Protein AF-A0A364RIX9-F1 (afdb_monomer_lite)

Sequence (123 aa):
MKITFKEEFAKFLTEPTRDKFKNVLNENFGEQNNFDFKQDWIEDSKLSKHILAIANSGGGAIIIGITESNDGLLPTGISEILDKAIIHKRLHKYLPDELEYEIIDFQYKGNEFGIIDRKKFKL

Foldseek 3Di:
DDDDLVNLVVVCVVPVDPVSVLVSFVVQDADDQLEAEALEDDQLQVVLVSQVSNVVVVHHDYKYQWDQDPRGIQRRAYPDDDDPVVSCVSNVVRDDPPDDDDKDWDAADDPPRPRCHRHIMMD

InterPro domains:
  IPR007421 Schlafen, AlbA_2 domain [PF04326] (31-119)
  IPR038461 Schlafen, AlbA_2 domain superfamily [G3DSA:3.30.950.30] (17-122)

pLDDT: mean 78.17, std 12.31, range [46.19, 95.25]

Organism: NCBI:txid2080288

Radius of gyration: 14.37 Å; chains: 1; bounding box: 29×32×38 Å

Secondary structure (DSSP, 8-state):
----HHHHHHHHHHS--HHHHHHHHHT----BTTEEEESS---HHHHHHHHHHHHTTT--EEEESEEEETTEEEE---S----HHHHHHHHTTTS-TT------EEE---SSSGGGTT-EEE-

Structure (mmCIF, N/CA/C/O backbone):
data_AF-A0A364RIX9-F1
#
_entry.id   AF-A0A364RIX9-F1
#
loop_
_atom_site.group_PDB
_atom_site.id
_atom_site.type_symbol
_atom_site.label_atom_id
_atom_site.label_alt_id
_atom_site.label_comp_id
_atom_site.label_asym_id
_atom_site.label_entity_id
_atom_site.label_seq_id
_atom_site.pdbx_PDB_ins_code
_atom_site.Cartn_x
_atom_site.Cartn_y
_atom_site.Cartn_z
_atom_site.occupancy
_atom_site.B_iso_or_equiv
_atom_site.auth_seq_id
_atom_site.auth_comp_id
_atom_site.auth_asym_id
_atom_site.auth_atom_id
_atom_site.pdbx_PDB_model_num
ATOM 1 N N . MET A 1 1 ? -11.342 12.635 -21.782 1.00 46.19 1 MET A N 1
ATOM 2 C CA . MET A 1 1 ? -11.837 12.117 -20.489 1.00 46.19 1 MET A CA 1
ATOM 3 C C . MET A 1 1 ? -10.626 12.027 -19.578 1.00 46.19 1 MET A C 1
ATOM 5 O O . MET A 1 1 ? -9.631 11.465 -20.014 1.00 46.19 1 MET A O 1
ATOM 9 N N . LYS A 1 2 ? -10.635 12.699 -18.422 1.00 54.44 2 LYS A N 1
ATOM 10 C CA . LYS A 1 2 ? -9.482 12.725 -17.512 1.00 54.44 2 LYS A CA 1
ATOM 11 C C . LYS A 1 2 ? -9.586 11.480 -16.634 1.00 54.44 2 LYS A C 1
ATOM 13 O O . LYS A 1 2 ? -10.506 11.409 -15.828 1.00 54.44 2 LYS A O 1
ATOM 18 N N . ILE A 1 3 ? -8.737 10.490 -16.883 1.00 60.78 3 ILE A N 1
ATOM 19 C CA . ILE A 1 3 ? -8.722 9.252 -16.104 1.00 60.78 3 ILE A CA 1
ATOM 20 C C . ILE A 1 3 ? -8.196 9.592 -14.706 1.00 60.78 3 ILE A C 1
ATOM 22 O O . ILE A 1 3 ? -7.251 10.372 -14.570 1.00 60.78 3 ILE A O 1
ATOM 26 N N . THR A 1 4 ? -8.848 9.084 -13.664 1.00 71.94 4 THR A N 1
ATOM 27 C CA . THR A 1 4 ? -8.427 9.337 -12.277 1.00 71.94 4 THR A CA 1
ATOM 28 C C . THR A 1 4 ? -7.515 8.221 -11.764 1.00 71.94 4 THR A C 1
ATOM 30 O O . THR A 1 4 ? -7.663 7.069 -12.169 1.00 71.94 4 THR A O 1
ATOM 33 N N . PHE A 1 5 ? -6.622 8.526 -10.812 1.00 72.56 5 PHE A N 1
ATOM 34 C CA . PHE A 1 5 ? -5.793 7.505 -10.150 1.00 72.56 5 PHE A CA 1
ATOM 35 C C . PHE A 1 5 ? -6.631 6.350 -9.606 1.00 72.56 5 PHE A C 1
ATOM 37 O O . PHE A 1 5 ? -6.281 5.191 -9.781 1.00 72.56 5 PHE A O 1
ATOM 44 N N . LYS A 1 6 ? -7.775 6.671 -8.985 1.00 72.62 6 LYS A N 1
ATOM 45 C CA . LYS A 1 6 ? -8.697 5.681 -8.419 1.00 72.62 6 LYS A CA 1
ATOM 46 C C . LYS A 1 6 ? -9.207 4.702 -9.476 1.00 72.62 6 LYS A C 1
ATOM 48 O O . LYS A 1 6 ? -9.320 3.519 -9.182 1.00 72.62 6 LYS A O 1
ATOM 53 N N . GLU A 1 7 ? -9.485 5.165 -10.693 1.00 75.69 7 GLU A N 1
ATOM 54 C CA . GLU A 1 7 ? -9.947 4.303 -11.787 1.00 75.69 7 GLU A CA 1
ATOM 55 C C . GLU A 1 7 ? -8.830 3.417 -12.348 1.00 75.69 7 GLU A C 1
ATOM 57 O O . GLU A 1 7 ? -9.058 2.225 -12.544 1.00 75.69 7 GLU A O 1
ATOM 62 N N . GLU A 1 8 ? -7.624 3.950 -12.579 1.00 74.38 8 GLU A N 1
ATOM 63 C CA . GLU A 1 8 ? -6.486 3.121 -13.017 1.00 74.38 8 GLU A CA 1
ATOM 64 C C . GLU A 1 8 ? -6.076 2.117 -11.942 1.00 74.38 8 GLU A C 1
ATOM 66 O O . GLU A 1 8 ? -5.818 0.950 -12.242 1.00 74.38 8 GLU A O 1
ATOM 71 N N . PHE A 1 9 ? -6.101 2.530 -10.676 1.00 75.12 9 PHE A N 1
ATOM 72 C CA . PHE A 1 9 ? -5.803 1.644 -9.565 1.00 75.12 9 PHE A CA 1
ATOM 73 C C . PHE A 1 9 ? -6.875 0.566 -9.390 1.00 75.12 9 PHE A C 1
ATOM 75 O O . PHE A 1 9 ? -6.540 -0.593 -9.180 1.00 75.12 9 PHE A O 1
ATOM 82 N N . ALA A 1 10 ? -8.160 0.896 -9.550 1.00 72.94 10 ALA A N 1
ATOM 83 C CA . ALA A 1 10 ? -9.228 -0.102 -9.543 1.00 72.94 10 ALA A CA 1
ATOM 84 C C . ALA A 1 10 ? -9.053 -1.127 -10.677 1.00 72.94 10 ALA A C 1
ATOM 86 O O . ALA A 1 10 ? -9.163 -2.330 -10.445 1.00 72.94 10 ALA A O 1
ATOM 87 N N . LYS A 1 11 ? -8.702 -0.681 -11.893 1.00 75.62 11 LYS A N 1
ATOM 88 C CA . LYS A 1 11 ? -8.382 -1.586 -13.014 1.00 75.62 11 LYS A CA 1
ATOM 89 C C . LYS A 1 11 ? -7.169 -2.465 -12.719 1.00 75.62 11 LYS A C 1
ATOM 91 O O . LYS A 1 11 ? -7.157 -3.631 -13.118 1.00 75.62 11 LYS A O 1
ATOM 96 N N . PHE A 1 12 ? -6.161 -1.926 -12.039 1.00 76.75 12 PHE A N 1
ATOM 97 C CA . PHE A 1 12 ? -5.028 -2.705 -11.556 1.00 76.75 12 PHE A CA 1
ATOM 98 C C . PHE A 1 12 ? -5.472 -3.741 -10.516 1.00 76.75 12 PHE A C 1
ATOM 100 O O . PHE A 1 12 ? -5.170 -4.911 -10.690 1.00 76.75 12 PHE A O 1
ATOM 107 N N . LEU A 1 13 ? -6.264 -3.372 -9.508 1.00 68.94 13 LEU A N 1
ATOM 108 C CA . LEU A 1 13 ? -6.751 -4.305 -8.484 1.00 68.94 13 LEU A CA 1
ATOM 109 C C . LEU A 1 13 ? -7.556 -5.474 -9.068 1.00 68.94 13 LEU A C 1
ATOM 111 O O . LEU A 1 13 ? -7.420 -6.597 -8.596 1.00 68.94 13 LEU A O 1
ATOM 115 N N . THR A 1 14 ? -8.355 -5.242 -10.118 1.00 69.50 14 THR A N 1
ATOM 116 C CA . THR A 1 14 ? -9.116 -6.329 -10.768 1.00 69.50 14 THR A CA 1
ATOM 117 C C . THR A 1 14 ? -8.233 -7.370 -11.452 1.00 69.50 14 THR A C 1
ATOM 119 O O . THR A 1 14 ? -8.618 -8.530 -11.571 1.00 69.50 14 THR A O 1
ATOM 122 N N . GLU A 1 15 ? -7.059 -6.966 -11.928 1.00 71.81 15 GLU A N 1
ATOM 123 C CA . GLU A 1 15 ? -6.120 -7.846 -12.610 1.00 71.81 15 GLU A CA 1
ATOM 124 C C . GLU A 1 15 ? -4.726 -7.224 -12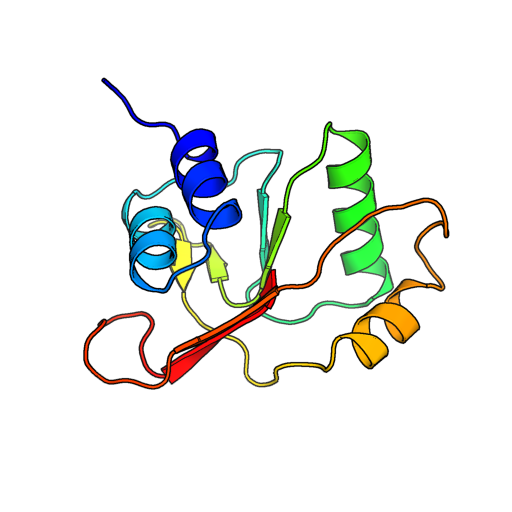.481 1.00 71.81 15 GLU A C 1
ATOM 126 O O . GLU A 1 15 ? -4.328 -6.396 -13.312 1.00 71.81 15 GLU A O 1
ATOM 131 N N . PRO A 1 16 ? -3.990 -7.566 -11.415 1.00 65.94 16 PRO A N 1
ATOM 132 C CA . PRO A 1 16 ? -2.819 -6.803 -11.031 1.00 65.94 16 PRO A CA 1
ATOM 133 C C . PRO A 1 16 ? -1.594 -7.266 -11.826 1.00 65.94 16 PRO A C 1
ATOM 135 O O . PRO A 1 16 ? -0.713 -7.983 -11.349 1.00 65.94 16 PRO A O 1
ATOM 138 N N . THR A 1 17 ? -1.570 -6.875 -13.101 1.00 69.88 17 THR A N 1
ATOM 139 C CA . THR A 1 17 ? -0.501 -7.179 -14.056 1.00 69.88 17 THR A CA 1
ATOM 140 C C . THR A 1 17 ? 0.579 -6.104 -14.058 1.00 69.88 17 THR A C 1
ATOM 142 O O . THR A 1 17 ? 0.396 -4.965 -13.620 1.00 69.88 17 THR A O 1
ATOM 145 N N . ARG A 1 18 ? 1.738 -6.478 -14.604 1.00 66.62 18 ARG A N 1
ATOM 146 C CA . ARG A 1 18 ? 2.945 -5.644 -14.651 1.00 66.62 18 ARG A CA 1
ATOM 147 C C . ARG A 1 18 ? 2.741 -4.368 -15.474 1.00 66.62 18 ARG A C 1
ATOM 149 O O . ARG A 1 18 ? 3.190 -3.304 -15.058 1.00 66.62 18 ARG A O 1
ATOM 156 N N . ASP A 1 19 ? 2.023 -4.464 -16.591 1.00 68.38 19 ASP A N 1
ATOM 157 C CA . ASP A 1 19 ? 1.722 -3.314 -17.451 1.00 68.38 19 ASP A CA 1
ATOM 158 C C . ASP A 1 19 ? 0.765 -2.328 -16.775 1.00 68.38 19 ASP A C 1
ATOM 160 O O . ASP A 1 19 ? 0.968 -1.116 -16.837 1.00 68.38 19 ASP A O 1
ATOM 164 N N . LYS A 1 20 ? -0.239 -2.837 -16.052 1.00 71.88 20 LYS A N 1
ATOM 165 C CA . LYS A 1 20 ? -1.204 -2.000 -15.331 1.00 71.88 20 LYS A CA 1
ATOM 166 C C . LYS A 1 20 ? -0.555 -1.252 -14.168 1.00 71.88 20 LYS A C 1
ATOM 168 O O . LYS A 1 20 ? -0.813 -0.065 -14.001 1.00 71.88 20 LYS A O 1
ATOM 173 N N . PHE A 1 21 ? 0.351 -1.890 -13.425 1.00 74.06 21 PHE A N 1
ATOM 174 C CA . PHE A 1 21 ? 1.107 -1.199 -12.376 1.00 74.06 21 PHE A CA 1
ATOM 175 C C . PHE A 1 21 ? 2.003 -0.091 -12.940 1.00 74.06 21 PHE A C 1
ATOM 177 O O . PHE A 1 21 ? 2.084 0.997 -12.378 1.00 74.06 21 PHE A O 1
ATOM 184 N N . LYS A 1 22 ? 2.646 -0.329 -14.089 1.00 71.81 22 LYS A N 1
ATOM 185 C CA . LYS A 1 22 ? 3.445 0.697 -14.772 1.00 71.81 22 LYS A CA 1
ATOM 186 C C . LYS A 1 22 ? 2.593 1.905 -15.178 1.00 71.81 22 LYS A C 1
ATOM 188 O O . LYS A 1 22 ? 3.047 3.035 -15.023 1.00 71.81 22 LYS A O 1
ATOM 193 N N . ASN A 1 23 ? 1.368 1.679 -15.649 1.00 74.31 23 ASN A N 1
ATOM 194 C CA . ASN A 1 23 ? 0.441 2.763 -15.979 1.00 74.31 23 ASN A CA 1
ATOM 195 C C . ASN A 1 23 ? 0.050 3.579 -14.738 1.00 74.31 23 ASN A C 1
ATOM 197 O O . ASN A 1 23 ? 0.091 4.803 -14.788 1.00 74.31 23 ASN A O 1
ATOM 201 N N . VAL A 1 24 ? -0.225 2.912 -13.611 1.00 74.31 24 VAL A N 1
ATOM 202 C CA . VAL A 1 24 ? -0.501 3.566 -12.318 1.00 74.31 24 VAL A CA 1
ATOM 203 C C . VAL A 1 24 ? 0.649 4.492 -11.892 1.00 74.31 24 VAL A C 1
ATOM 205 O O . VAL A 1 24 ? 0.396 5.589 -11.401 1.00 74.31 24 VAL A O 1
ATOM 208 N N . LEU A 1 25 ? 1.904 4.078 -12.102 1.00 72.88 25 LEU A N 1
ATOM 209 C CA . LEU A 1 25 ? 3.088 4.861 -11.724 1.00 72.88 25 LEU A CA 1
ATOM 210 C C . LEU A 1 25 ? 3.400 6.020 -12.684 1.00 72.88 25 LEU A C 1
ATOM 212 O O . LEU A 1 25 ? 3.814 7.086 -12.241 1.00 72.88 25 LEU A O 1
ATOM 216 N N . ASN A 1 26 ? 3.230 5.820 -13.994 1.00 68.44 26 ASN A N 1
ATOM 217 C CA . ASN A 1 26 ? 3.642 6.794 -15.014 1.00 68.44 26 ASN A CA 1
ATOM 218 C C . ASN A 1 26 ? 2.764 8.049 -15.075 1.00 68.44 26 ASN A C 1
ATOM 220 O O . ASN A 1 26 ? 3.190 9.076 -15.596 1.00 68.44 26 ASN A O 1
ATOM 224 N N . GLU A 1 27 ? 1.537 7.972 -14.579 1.00 65.38 27 GLU A N 1
ATOM 225 C CA . GLU A 1 27 ? 0.566 9.059 -14.689 1.00 65.38 27 GLU A CA 1
ATOM 226 C C . GLU A 1 27 ? 0.755 10.168 -13.624 1.00 65.38 27 GLU A C 1
ATOM 228 O O . GLU A 1 27 ? -0.046 11.098 -13.557 1.00 65.38 27 GLU A O 1
ATOM 233 N N . ASN A 1 28 ? 1.836 10.133 -12.824 1.00 56.72 28 ASN A N 1
ATOM 234 C CA . ASN A 1 28 ? 2.200 11.176 -11.845 1.00 56.72 28 ASN A CA 1
ATOM 235 C C . ASN A 1 28 ? 1.038 11.596 -10.933 1.00 56.72 28 ASN A C 1
ATOM 237 O O . ASN A 1 28 ? 0.782 12.777 -10.678 1.00 56.72 28 ASN A O 1
ATOM 241 N N . PHE A 1 29 ? 0.323 10.604 -10.422 1.00 63.91 29 PHE A N 1
ATOM 242 C CA . PHE A 1 29 ? -0.676 10.827 -9.401 1.00 63.91 29 PHE A CA 1
ATOM 243 C C . PHE A 1 29 ? 0.043 10.911 -8.049 1.00 63.91 29 PHE A C 1
ATOM 245 O O . PHE A 1 29 ? 0.579 9.917 -7.576 1.00 63.91 29 PHE A O 1
ATOM 252 N N . GLY A 1 30 ? 0.121 12.106 -7.456 1.00 58.25 30 GLY A N 1
ATOM 253 C CA . GLY A 1 30 ? 0.635 12.268 -6.087 1.00 58.25 30 GLY A CA 1
ATOM 254 C C . GLY A 1 30 ? -0.222 11.530 -5.046 1.00 58.25 30 GLY A C 1
ATOM 255 O O . GLY A 1 30 ? -1.220 10.895 -5.406 1.00 58.25 30 GLY A O 1
ATOM 256 N N . GLU A 1 31 ? 0.130 11.650 -3.760 1.00 57.16 31 GLU A N 1
ATOM 257 C CA . GLU A 1 31 ? -0.637 11.051 -2.656 1.00 57.16 31 GLU A CA 1
ATOM 258 C C . GLU A 1 31 ? -2.138 11.341 -2.778 1.00 57.16 31 GLU A C 1
ATOM 260 O O . GLU A 1 31 ? -2.596 12.471 -2.968 1.00 57.16 31 GLU A O 1
ATOM 265 N N . GLN A 1 32 ? -2.919 10.275 -2.668 1.00 68.94 32 GLN A N 1
ATOM 266 C CA . GLN A 1 32 ? -4.368 10.323 -2.571 1.00 68.94 32 GLN A CA 1
ATOM 267 C C . GLN A 1 32 ? -4.725 9.864 -1.162 1.00 68.94 32 GLN A C 1
ATOM 269 O O . GLN A 1 32 ? -4.131 8.917 -0.672 1.00 68.94 32 GLN A O 1
ATOM 274 N N . ASN A 1 33 ? -5.756 10.433 -0.535 1.00 69.50 33 ASN A N 1
ATOM 275 C CA . ASN A 1 33 ? -6.136 10.085 0.849 1.00 69.50 33 ASN A CA 1
ATOM 276 C C . ASN A 1 33 ? -6.393 8.580 1.102 1.00 69.50 33 ASN A C 1
ATOM 278 O O . ASN A 1 33 ? -6.439 8.147 2.248 1.00 69.50 33 ASN A O 1
ATOM 282 N N . ASN A 1 34 ? -6.614 7.795 0.045 1.00 78.19 34 ASN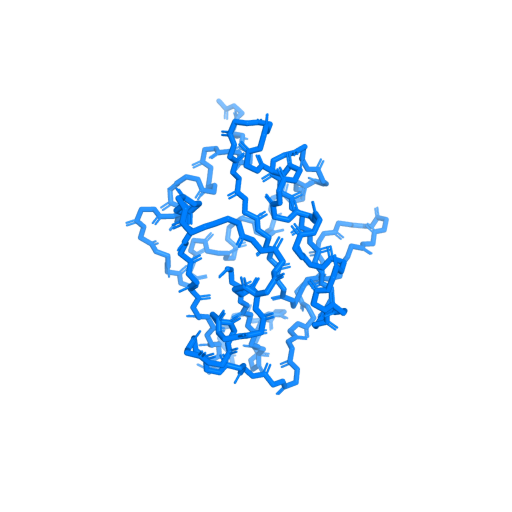 A N 1
ATOM 283 C CA . ASN A 1 34 ? -6.892 6.360 0.098 1.00 78.19 34 ASN A CA 1
ATOM 284 C C . ASN A 1 34 ? -5.669 5.494 -0.264 1.00 78.19 34 ASN A C 1
ATOM 286 O O . ASN A 1 34 ? -5.786 4.273 -0.306 1.00 78.19 34 ASN A O 1
ATOM 290 N N . PHE A 1 35 ? -4.528 6.100 -0.585 1.00 82.06 35 PHE A N 1
ATOM 291 C CA . PHE A 1 35 ? -3.332 5.394 -1.022 1.00 82.06 35 PHE A CA 1
ATOM 292 C C . PHE A 1 35 ? -2.115 5.939 -0.310 1.00 82.06 35 PHE A C 1
ATOM 294 O O . PHE A 1 35 ? -1.839 7.131 -0.382 1.00 82.06 35 PHE A O 1
ATOM 301 N N . ASP A 1 36 ? -1.405 5.046 0.360 1.00 86.44 36 ASP A N 1
ATOM 302 C CA . ASP A 1 36 ? -0.220 5.399 1.122 1.00 86.44 36 ASP A CA 1
ATOM 303 C C . ASP A 1 36 ? 0.997 4.681 0.533 1.00 86.44 36 ASP A C 1
ATOM 305 O O . ASP A 1 36 ? 0.962 3.465 0.321 1.00 86.44 36 ASP A O 1
ATOM 309 N N . PHE A 1 37 ? 2.071 5.417 0.255 1.00 86.81 37 PHE A N 1
ATOM 310 C CA . PHE A 1 37 ? 3.285 4.862 -0.331 1.00 86.81 37 PHE A CA 1
ATOM 311 C C . PHE A 1 37 ? 4.398 4.793 0.710 1.00 86.81 37 PHE A C 1
ATOM 313 O O . PHE A 1 37 ? 4.617 5.696 1.520 1.00 86.81 37 PHE A O 1
ATOM 320 N N . LYS A 1 38 ? 5.127 3.677 0.712 1.00 89.69 38 LYS A N 1
ATOM 321 C CA . LYS A 1 38 ? 6.264 3.458 1.607 1.00 89.69 38 LYS A CA 1
ATOM 322 C C . LYS A 1 38 ? 7.452 2.964 0.807 1.00 89.69 38 LYS A C 1
ATOM 324 O O . LYS A 1 38 ? 7.337 2.035 0.014 1.00 89.69 38 LYS A O 1
ATOM 329 N N . GLN A 1 39 ? 8.622 3.540 1.058 1.00 89.56 39 GLN A N 1
ATOM 330 C CA . GLN A 1 39 ? 9.847 3.100 0.395 1.00 89.56 39 GLN A CA 1
ATOM 331 C C . GLN A 1 39 ? 10.232 1.672 0.806 1.00 89.56 39 GLN A C 1
ATOM 333 O O . GLN A 1 39 ? 10.619 0.874 -0.040 1.00 89.56 39 GLN A O 1
ATOM 338 N N . ASP A 1 40 ? 10.113 1.344 2.092 1.00 91.06 40 ASP A N 1
ATOM 339 C CA . ASP A 1 40 ? 10.445 0.028 2.645 1.00 91.06 40 ASP A CA 1
ATOM 340 C C . ASP A 1 40 ? 9.520 -0.297 3.829 1.00 91.06 40 ASP A C 1
ATOM 342 O O . ASP A 1 40 ? 8.689 0.525 4.233 1.00 91.06 40 ASP A O 1
ATOM 346 N N . TRP A 1 41 ? 9.659 -1.498 4.387 1.00 90.25 41 TRP A N 1
ATOM 347 C CA . TRP A 1 41 ? 8.951 -1.923 5.586 1.00 90.25 41 TRP A CA 1
ATOM 348 C C . TRP A 1 41 ? 9.175 -0.950 6.744 1.00 90.25 41 TRP A C 1
ATOM 350 O O . TRP A 1 41 ? 10.302 -0.600 7.093 1.00 90.25 41 TRP A O 1
ATOM 360 N N . ILE A 1 42 ? 8.075 -0.567 7.385 1.00 91.62 42 ILE A N 1
ATOM 361 C CA . ILE A 1 42 ? 8.078 0.241 8.605 1.00 91.62 42 ILE A CA 1
ATOM 362 C C . ILE A 1 42 ? 7.732 -0.627 9.818 1.00 91.62 42 ILE A C 1
ATOM 364 O O . ILE A 1 42 ? 7.375 -1.798 9.693 1.00 91.62 42 ILE A O 1
ATOM 368 N N . GLU A 1 43 ? 7.845 -0.051 11.013 1.00 94.38 43 GLU A N 1
ATOM 369 C CA . GLU A 1 43 ? 7.463 -0.730 12.254 1.00 94.38 43 GLU A CA 1
ATOM 370 C C . GLU A 1 43 ? 6.002 -1.199 12.217 1.00 94.38 43 GLU A C 1
ATOM 372 O O . GLU A 1 43 ? 5.118 -0.448 11.805 1.00 94.38 43 GLU A O 1
ATOM 377 N N . ASP A 1 44 ? 5.738 -2.405 12.729 1.00 93.88 44 ASP A N 1
ATOM 378 C CA . ASP A 1 44 ? 4.411 -3.042 12.687 1.00 93.88 44 ASP A CA 1
ATOM 379 C C . ASP A 1 44 ? 3.321 -2.168 13.308 1.00 93.88 44 ASP A C 1
ATOM 381 O O . ASP A 1 44 ? 2.223 -2.048 12.769 1.00 93.88 44 ASP A O 1
ATOM 385 N N . SER A 1 45 ? 3.641 -1.490 14.410 1.00 94.31 45 SER A N 1
ATOM 386 C CA . SER A 1 45 ? 2.722 -0.574 15.085 1.00 94.31 45 SER A CA 1
ATOM 387 C C . SER A 1 45 ? 2.383 0.653 14.235 1.00 94.31 45 SER A C 1
ATOM 389 O O . SER A 1 45 ? 1.258 1.147 14.294 1.00 94.31 45 SER A O 1
ATOM 391 N N . LYS A 1 46 ? 3.333 1.152 13.435 1.00 95.25 46 LYS A N 1
ATOM 392 C CA . LYS A 1 46 ? 3.104 2.261 12.502 1.00 95.25 46 LYS A CA 1
ATOM 393 C C . LYS A 1 46 ? 2.300 1.773 11.309 1.00 95.25 46 LYS A C 1
ATOM 395 O O . LYS A 1 46 ? 1.270 2.368 11.015 1.00 95.25 46 LYS A O 1
ATOM 400 N N . LEU A 1 47 ? 2.708 0.665 10.688 1.00 93.62 47 LEU A N 1
ATOM 401 C CA . LEU A 1 47 ? 1.993 0.072 9.558 1.00 93.62 47 LEU A CA 1
ATOM 402 C C . LEU A 1 47 ? 0.525 -0.197 9.906 1.00 93.62 47 LEU A C 1
ATOM 404 O O . LEU A 1 47 ? -0.366 0.206 9.168 1.00 93.62 47 LEU A O 1
ATOM 408 N N . SER A 1 48 ? 0.264 -0.759 11.085 1.00 94.06 48 SER A N 1
ATOM 409 C CA . SER A 1 48 ? -1.099 -1.027 11.556 1.00 94.06 48 SER A CA 1
ATOM 410 C C . SER A 1 48 ? -1.940 0.244 11.709 1.00 94.06 48 SER A C 1
ATOM 412 O O . SER A 1 48 ? -3.122 0.241 11.381 1.00 94.06 48 SER A O 1
ATOM 414 N N . LYS A 1 49 ? -1.344 1.361 12.152 1.00 94.44 49 LYS A N 1
ATOM 415 C CA . LYS A 1 49 ? -2.044 2.657 12.216 1.00 94.44 49 LYS A CA 1
ATOM 416 C C . LYS A 1 49 ? -2.426 3.168 10.831 1.00 94.44 49 LYS A C 1
ATOM 418 O O . LYS A 1 49 ? -3.538 3.661 10.674 1.00 94.44 49 LYS A O 1
ATOM 423 N N . HIS A 1 50 ? -1.534 3.039 9.849 1.00 93.00 50 HIS A N 1
ATOM 424 C CA . HIS A 1 50 ? -1.832 3.405 8.462 1.00 93.00 50 HIS A CA 1
ATOM 425 C C . HIS A 1 50 ? -2.972 2.544 7.900 1.00 93.00 50 HIS A C 1
ATOM 427 O O . HIS A 1 50 ? -3.934 3.084 7.359 1.00 93.00 50 HIS A O 1
ATOM 433 N N . ILE A 1 51 ? -2.927 1.227 8.130 1.00 92.06 51 ILE A N 1
ATOM 434 C CA . ILE A 1 51 ? -3.986 0.293 7.721 1.00 92.06 51 ILE A CA 1
ATOM 435 C C . ILE A 1 51 ? -5.338 0.697 8.329 1.00 92.06 51 ILE A C 1
ATOM 437 O O . ILE A 1 51 ? -6.322 0.836 7.606 1.00 92.06 51 ILE A O 1
ATOM 441 N N . LEU A 1 52 ? -5.391 0.950 9.641 1.00 92.94 52 LEU A N 1
ATOM 442 C CA . LEU A 1 52 ? -6.625 1.363 10.317 1.00 92.94 52 LEU A CA 1
ATOM 443 C C . LEU A 1 52 ? -7.134 2.722 9.826 1.00 92.94 52 LEU A C 1
ATOM 445 O O . LEU A 1 52 ? -8.341 2.905 9.674 1.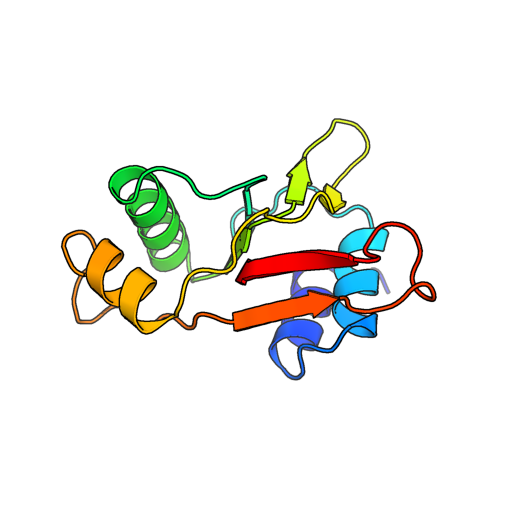00 92.94 52 LEU A O 1
ATOM 449 N N . ALA A 1 53 ? -6.241 3.681 9.574 1.00 91.31 53 ALA A N 1
ATOM 450 C CA . ALA A 1 53 ? -6.624 4.988 9.047 1.00 91.31 53 ALA A CA 1
ATOM 451 C C . ALA A 1 53 ? -7.295 4.861 7.671 1.00 91.31 53 ALA A C 1
ATOM 453 O O . ALA A 1 53 ? -8.332 5.482 7.435 1.00 91.31 53 ALA A O 1
ATOM 454 N N . ILE A 1 54 ? -6.749 4.009 6.800 1.00 89.94 54 ILE A N 1
ATOM 455 C CA . ILE A 1 54 ? -7.303 3.731 5.471 1.00 89.94 54 ILE A CA 1
ATOM 456 C C . ILE A 1 54 ? -8.646 3.001 5.584 1.00 89.94 54 ILE A C 1
ATOM 458 O O . ILE A 1 54 ? -9.628 3.426 4.975 1.00 89.94 54 ILE A O 1
ATOM 462 N N . ALA A 1 55 ? -8.722 1.950 6.403 1.00 89.81 55 ALA A N 1
ATOM 463 C CA . ALA A 1 55 ? -9.945 1.175 6.609 1.00 89.81 55 ALA A CA 1
ATOM 464 C C . ALA A 1 55 ? -11.109 2.053 7.104 1.00 89.81 55 ALA A C 1
ATOM 466 O O . ALA A 1 55 ? -12.210 2.000 6.560 1.00 89.81 55 ALA A O 1
ATOM 467 N N . ASN A 1 56 ? -10.838 2.944 8.062 1.00 89.44 56 ASN A N 1
ATOM 468 C CA . ASN A 1 56 ? -11.831 3.875 8.607 1.00 89.44 56 ASN A CA 1
ATOM 469 C C . ASN A 1 56 ? -12.217 5.012 7.640 1.00 89.44 56 ASN A C 1
ATOM 471 O O . ASN A 1 56 ? -13.197 5.714 7.883 1.00 89.44 56 ASN A O 1
ATOM 475 N N . SER A 1 57 ? -11.471 5.196 6.548 1.00 85.94 57 SER A N 1
ATOM 476 C CA . SER A 1 57 ? -11.670 6.269 5.559 1.00 85.94 57 SER A CA 1
ATOM 477 C C . SER A 1 57 ? -12.306 5.772 4.253 1.00 85.94 57 SER A C 1
ATOM 479 O O . SER A 1 57 ? -12.200 6.424 3.212 1.00 85.94 57 SER A O 1
ATOM 481 N N . GLY A 1 58 ? -12.979 4.618 4.300 1.00 83.00 58 GLY A N 1
ATOM 482 C CA . GLY A 1 58 ? -13.641 4.006 3.144 1.00 83.00 58 GLY A CA 1
ATOM 483 C C . GLY A 1 58 ? -12.752 3.055 2.343 1.00 83.00 58 GLY A C 1
ATOM 484 O O . GLY A 1 58 ? -13.065 2.761 1.191 1.00 83.00 58 GLY A O 1
ATOM 485 N N . GLY A 1 59 ? -11.658 2.580 2.943 1.00 84.44 59 GLY A N 1
ATOM 486 C CA . GLY A 1 59 ? -10.742 1.629 2.325 1.00 84.44 59 GLY A CA 1
ATOM 487 C C . GLY A 1 59 ? -9.733 2.275 1.376 1.00 84.44 59 GLY A C 1
ATOM 488 O O . GLY A 1 59 ? -9.723 3.490 1.144 1.00 84.44 59 GLY A O 1
ATOM 489 N N . GLY A 1 60 ? -8.841 1.443 0.844 1.00 87.06 60 GLY A N 1
ATOM 490 C CA . GLY A 1 60 ? -7.687 1.895 0.078 1.00 87.06 60 GLY A CA 1
ATOM 491 C C . GLY A 1 60 ? -6.568 0.865 0.070 1.00 87.06 60 GLY A C 1
ATOM 492 O O . GLY A 1 60 ? -6.821 -0.314 0.307 1.00 87.06 60 GLY A O 1
ATOM 493 N N . ALA A 1 61 ? -5.340 1.305 -0.198 1.00 86.69 61 ALA A N 1
ATOM 494 C CA . ALA A 1 61 ? -4.198 0.399 -0.227 1.00 86.69 61 ALA A CA 1
ATOM 495 C C . ALA A 1 61 ? -2.887 1.063 0.212 1.00 86.69 61 ALA A C 1
ATOM 497 O O . ALA A 1 61 ? -2.709 2.272 0.064 1.00 86.69 61 ALA A O 1
ATOM 498 N N . ILE A 1 62 ? -1.963 0.252 0.729 1.00 89.06 62 ILE A N 1
ATOM 499 C CA . ILE A 1 62 ? -0.610 0.682 1.092 1.00 89.06 62 ILE A CA 1
ATOM 500 C C . ILE A 1 62 ? 0.364 0.022 0.132 1.00 89.06 62 ILE A C 1
ATOM 502 O O . ILE A 1 62 ? 0.410 -1.197 0.064 1.00 89.06 62 ILE A O 1
ATOM 506 N N . ILE A 1 63 ? 1.172 0.799 -0.583 1.00 87.12 63 ILE A N 1
ATOM 507 C CA . ILE A 1 63 ? 2.121 0.252 -1.554 1.00 87.12 63 ILE A CA 1
ATOM 508 C C . ILE A 1 63 ? 3.544 0.428 -1.028 1.00 87.12 63 ILE A C 1
ATOM 510 O O . ILE A 1 63 ? 4.035 1.546 -0.875 1.00 87.12 63 ILE A O 1
ATOM 514 N N . ILE A 1 64 ? 4.227 -0.687 -0.779 1.00 90.06 64 ILE A N 1
ATOM 515 C CA . ILE A 1 64 ? 5.609 -0.727 -0.294 1.00 90.06 64 ILE A CA 1
ATOM 516 C C . ILE A 1 64 ? 6.572 -0.969 -1.464 1.00 90.06 64 ILE A C 1
ATOM 518 O O . ILE A 1 64 ? 6.338 -1.822 -2.326 1.00 90.06 64 ILE A O 1
ATOM 522 N N . GLY A 1 65 ? 7.688 -0.242 -1.471 1.00 87.56 65 GLY A N 1
ATOM 523 C CA . GLY A 1 65 ? 8.674 -0.193 -2.547 1.00 87.56 65 GLY A CA 1
ATOM 524 C C . GLY A 1 65 ? 8.549 1.053 -3.423 1.00 87.56 65 GLY A C 1
ATOM 525 O O . GLY A 1 65 ? 9.088 1.065 -4.527 1.00 87.56 65 GLY A O 1
ATOM 526 N N . ILE A 1 66 ? 7.825 2.085 -2.987 1.00 85.44 66 ILE A N 1
ATOM 527 C CA . ILE A 1 66 ? 7.679 3.348 -3.719 1.00 85.44 66 ILE A CA 1
ATOM 528 C C . ILE A 1 66 ? 8.175 4.492 -2.839 1.00 85.44 66 ILE A C 1
ATOM 530 O O . ILE A 1 66 ? 7.771 4.628 -1.689 1.00 85.44 66 ILE A O 1
ATOM 534 N N . THR A 1 67 ? 9.060 5.314 -3.390 1.00 85.25 67 THR A N 1
ATOM 535 C CA . THR A 1 67 ? 9.535 6.547 -2.770 1.00 85.25 67 THR A CA 1
ATOM 536 C C . THR A 1 67 ? 8.815 7.723 -3.398 1.00 85.25 67 THR A C 1
ATOM 538 O O . THR A 1 67 ? 8.831 7.884 -4.615 1.00 85.25 67 THR A O 1
ATOM 541 N N . GLU A 1 68 ? 8.231 8.572 -2.571 1.00 78.50 68 GLU A N 1
ATOM 542 C CA . GLU A 1 68 ? 7.682 9.843 -3.022 1.00 78.50 68 GLU A CA 1
ATOM 543 C C . GLU A 1 68 ? 8.785 10.892 -3.124 1.00 78.50 68 GLU A C 1
ATOM 545 O O . GLU A 1 68 ? 9.611 11.045 -2.220 1.00 78.50 68 GLU A O 1
ATOM 550 N N . SER A 1 69 ? 8.804 11.621 -4.233 1.00 76.56 69 SER A N 1
ATOM 551 C CA . SER A 1 69 ? 9.640 12.800 -4.413 1.00 76.56 69 SER A CA 1
ATOM 552 C C . SER A 1 69 ? 8.799 13.968 -4.925 1.00 76.56 69 SER A C 1
ATOM 554 O O . SER A 1 69 ? 7.646 13.807 -5.325 1.00 76.56 69 SER A O 1
ATOM 556 N N . ASN A 1 70 ? 9.400 15.158 -4.966 1.00 69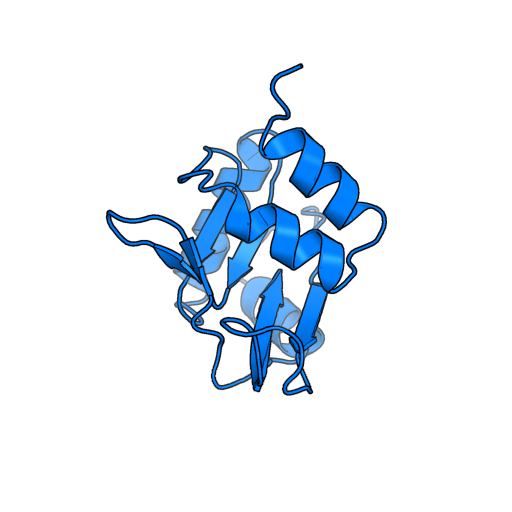.62 70 ASN A N 1
ATOM 557 C CA . ASN A 1 70 ? 8.766 16.342 -5.556 1.00 69.62 70 ASN A CA 1
ATOM 558 C C . ASN A 1 70 ? 8.392 16.147 -7.039 1.00 69.62 70 ASN A C 1
ATOM 560 O O . ASN A 1 70 ? 7.541 16.872 -7.548 1.00 69.62 70 ASN A O 1
ATOM 564 N N . ASP A 1 71 ? 9.020 15.178 -7.711 1.00 66.38 71 ASP A N 1
ATOM 565 C CA . ASP A 1 71 ? 8.823 14.874 -9.129 1.00 66.38 71 ASP A CA 1
ATOM 566 C C . ASP A 1 71 ? 7.824 13.725 -9.363 1.00 66.38 71 ASP A C 1
ATOM 568 O O . ASP A 1 71 ? 7.550 13.384 -10.513 1.00 66.38 71 ASP A O 1
ATOM 572 N N . GLY A 1 72 ? 7.277 13.129 -8.295 1.00 70.81 72 GLY A N 1
ATOM 573 C CA . GLY A 1 72 ? 6.268 12.073 -8.363 1.00 70.81 72 GLY A CA 1
ATOM 574 C C . GLY A 1 72 ? 6.653 10.789 -7.626 1.00 70.81 72 GLY A C 1
ATOM 575 O O . GLY A 1 72 ? 7.455 10.781 -6.691 1.00 70.81 72 GLY A O 1
ATOM 576 N N . LEU A 1 73 ? 6.039 9.681 -8.044 1.00 75.31 73 LEU A N 1
ATOM 577 C CA . LEU A 1 73 ? 6.224 8.366 -7.435 1.00 75.31 73 LEU A CA 1
ATOM 578 C C . LEU A 1 73 ? 7.397 7.632 -8.090 1.00 75.31 73 LEU A C 1
ATOM 580 O O . LEU A 1 73 ? 7.346 7.250 -9.259 1.00 75.31 73 LEU A O 1
ATOM 584 N N . LEU A 1 74 ? 8.452 7.385 -7.320 1.00 77.00 74 LEU A N 1
ATOM 585 C CA . LEU A 1 74 ? 9.628 6.649 -7.764 1.00 77.00 74 LEU A CA 1
ATOM 586 C C . LEU A 1 74 ? 9.543 5.191 -7.302 1.00 77.00 74 LEU A C 1
ATOM 588 O O . LEU A 1 74 ? 9.637 4.918 -6.105 1.00 77.00 74 LEU A O 1
ATOM 592 N N . PRO A 1 75 ? 9.431 4.214 -8.215 1.00 77.38 75 PRO A N 1
ATOM 593 C CA . PRO A 1 75 ? 9.459 2.813 -7.833 1.00 77.38 75 PRO A CA 1
ATOM 594 C C . PRO A 1 75 ? 10.879 2.440 -7.410 1.00 77.38 75 PRO A C 1
ATOM 596 O O . PRO A 1 75 ? 11.745 2.258 -8.260 1.00 77.38 75 PRO A O 1
ATOM 599 N N . THR A 1 76 ? 11.161 2.338 -6.117 1.00 82.56 76 THR A N 1
ATOM 600 C CA . THR A 1 76 ? 12.496 2.027 -5.574 1.00 82.56 76 THR A CA 1
ATOM 601 C C . THR A 1 76 ? 12.675 0.543 -5.282 1.00 82.56 76 THR A C 1
ATOM 603 O O . THR A 1 76 ? 13.767 0.005 -5.472 1.00 82.56 76 THR A O 1
ATOM 606 N N . GLY A 1 77 ? 11.573 -0.141 -4.991 1.00 82.38 77 GLY A N 1
ATOM 607 C CA . GLY A 1 77 ? 11.511 -1.544 -4.630 1.00 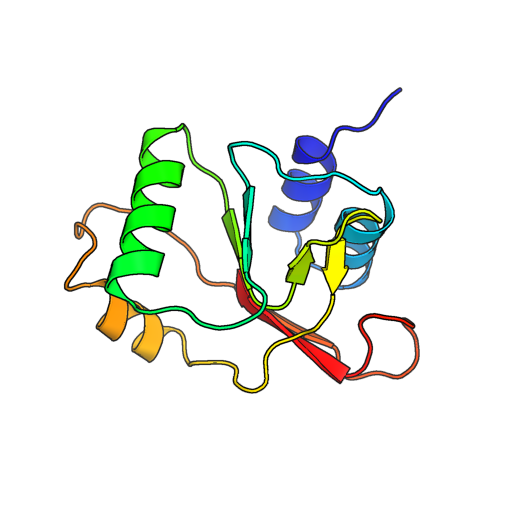82.38 77 GLY A CA 1
ATOM 608 C C . GLY A 1 77 ? 11.998 -1.818 -3.208 1.00 82.38 77 GLY A C 1
ATOM 609 O O . GLY A 1 77 ? 12.697 -1.011 -2.605 1.00 82.38 77 GLY A O 1
ATOM 610 N N . ILE A 1 78 ? 11.653 -2.996 -2.693 1.00 85.25 78 ILE A N 1
ATOM 611 C CA . ILE A 1 78 ? 12.096 -3.481 -1.382 1.00 85.25 78 ILE A CA 1
ATOM 612 C C . ILE A 1 78 ? 13.192 -4.537 -1.511 1.00 85.25 78 ILE A C 1
ATOM 614 O O . ILE A 1 78 ? 13.235 -5.323 -2.464 1.00 85.25 78 ILE A O 1
ATOM 618 N N . SER A 1 79 ? 14.075 -4.584 -0.519 1.00 77.81 79 SER A N 1
ATOM 619 C CA . SER A 1 79 ? 15.145 -5.585 -0.443 1.00 77.81 79 SER A CA 1
ATOM 620 C C . SER A 1 79 ? 14.577 -6.998 -0.213 1.00 77.81 79 SER A C 1
ATOM 622 O O . SER A 1 79 ? 14.960 -7.968 -0.889 1.00 77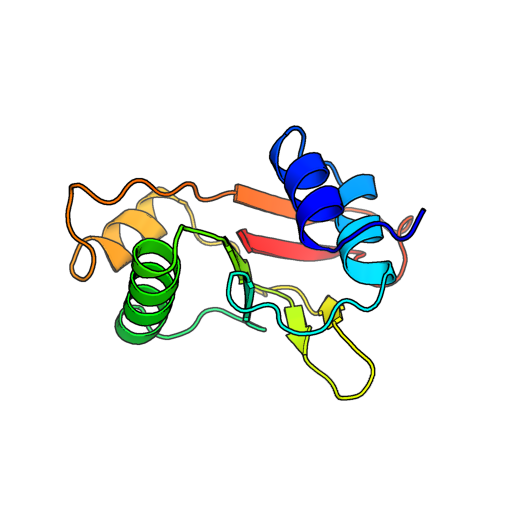.81 79 SER A O 1
ATOM 624 N N . GLU A 1 80 ? 13.571 -7.098 0.657 1.00 81.12 80 GLU A N 1
ATOM 625 C CA . GLU A 1 80 ? 12.972 -8.347 1.115 1.00 81.12 80 GLU A CA 1
ATOM 626 C C . GLU A 1 80 ? 11.451 -8.386 0.903 1.00 81.12 80 GLU A C 1
ATOM 628 O O . GLU A 1 80 ? 10.711 -7.491 1.307 1.00 81.12 80 GLU A O 1
ATOM 633 N N . ILE A 1 81 ? 10.977 -9.477 0.293 1.00 80.50 81 ILE A N 1
ATOM 634 C CA . ILE A 1 81 ? 9.555 -9.825 0.264 1.00 80.50 81 ILE A CA 1
ATOM 635 C C . ILE A 1 81 ? 9.298 -10.729 1.469 1.00 80.50 81 ILE A C 1
ATOM 637 O O . ILE A 1 81 ? 9.770 -11.863 1.494 1.00 80.50 81 ILE A O 1
ATOM 641 N N . LEU A 1 82 ? 8.540 -10.224 2.440 1.00 84.69 82 LEU A N 1
ATOM 642 C CA . LEU A 1 82 ? 8.079 -11.017 3.575 1.00 84.69 82 LEU A CA 1
ATOM 643 C C . LEU A 1 82 ? 6.923 -11.931 3.165 1.00 84.69 82 LEU A C 1
ATOM 645 O O . LEU A 1 82 ? 6.038 -11.526 2.408 1.00 84.69 82 LEU A O 1
ATOM 649 N N . ASP A 1 83 ? 6.917 -13.148 3.700 1.00 86.62 83 ASP A N 1
ATOM 650 C CA . ASP A 1 83 ? 5.820 -14.096 3.519 1.00 86.62 83 ASP A CA 1
ATOM 651 C C . ASP A 1 83 ? 4.508 -13.567 4.133 1.00 86.62 83 ASP A C 1
ATOM 653 O O . ASP A 1 83 ? 4.513 -12.927 5.190 1.00 86.62 83 ASP A O 1
ATOM 657 N N . LYS A 1 84 ? 3.370 -13.847 3.484 1.00 87.88 84 LYS A N 1
ATOM 658 C CA . LYS A 1 84 ? 2.052 -13.358 3.925 1.00 87.88 84 LYS A CA 1
ATOM 659 C C . LYS A 1 84 ? 1.709 -13.819 5.341 1.00 87.88 84 LYS A C 1
ATOM 661 O O . LYS A 1 84 ? 1.200 -13.024 6.126 1.00 87.88 84 LYS A O 1
ATOM 666 N N . ALA A 1 85 ? 2.029 -15.061 5.706 1.00 88.56 85 ALA A N 1
ATOM 667 C CA . ALA A 1 85 ? 1.767 -15.584 7.045 1.00 88.56 85 ALA A CA 1
ATOM 668 C C . ALA A 1 85 ? 2.610 -14.862 8.107 1.00 88.56 85 ALA A C 1
ATOM 670 O O . ALA A 1 85 ? 2.136 -14.617 9.219 1.00 88.56 85 ALA A O 1
ATOM 671 N N . ILE A 1 86 ? 3.843 -14.468 7.762 1.00 89.69 86 ILE A N 1
ATOM 672 C CA . ILE A 1 86 ? 4.692 -13.646 8.635 1.00 89.69 86 ILE A CA 1
ATOM 673 C C . ILE A 1 86 ? 4.058 -12.269 8.841 1.00 89.69 86 ILE A C 1
ATOM 675 O O . ILE A 1 86 ? 3.977 -11.808 9.979 1.00 89.69 86 ILE A O 1
ATOM 679 N N . ILE A 1 87 ? 3.582 -11.631 7.770 1.00 89.94 87 ILE A N 1
ATOM 680 C CA . ILE A 1 87 ? 2.932 -10.316 7.844 1.00 89.94 87 ILE A CA 1
ATOM 681 C C . ILE A 1 87 ? 1.652 -10.395 8.688 1.00 89.94 87 ILE A C 1
ATOM 683 O O . ILE A 1 87 ? 1.501 -9.613 9.624 1.00 89.94 87 ILE A O 1
ATOM 687 N N . HIS A 1 88 ? 0.778 -11.379 8.448 1.00 89.19 88 HIS A N 1
ATOM 688 C CA . HIS A 1 88 ? -0.414 -11.596 9.277 1.00 89.19 88 HIS A CA 1
ATOM 689 C C . HIS A 1 88 ? -0.050 -11.772 10.753 1.00 89.19 88 HIS A C 1
ATOM 691 O O . HIS A 1 88 ? -0.602 -11.089 11.610 1.00 89.19 88 HIS A O 1
ATOM 697 N N . LYS A 1 89 ? 0.942 -12.612 11.070 1.00 90.81 89 LYS A N 1
ATOM 698 C CA . LYS A 1 89 ? 1.392 -12.825 12.454 1.00 90.81 89 LYS A CA 1
ATOM 699 C C . LYS A 1 89 ? 1.924 -11.546 13.113 1.00 90.81 89 LYS A C 1
ATOM 701 O O . LYS A 1 89 ? 1.739 -11.359 14.316 1.00 90.81 89 LYS A O 1
ATOM 706 N N . ARG A 1 90 ? 2.616 -10.695 12.351 1.00 91.69 90 ARG A N 1
ATOM 707 C CA . ARG A 1 90 ? 3.146 -9.405 12.820 1.00 91.69 90 ARG A CA 1
ATOM 708 C C . ARG A 1 90 ? 2.024 -8.411 13.123 1.00 91.69 90 ARG A C 1
ATOM 710 O O . ARG A 1 90 ? 2.058 -7.764 14.166 1.00 91.69 90 ARG A O 1
ATOM 717 N N . LEU A 1 91 ? 1.023 -8.338 12.248 1.00 92.75 91 LEU A N 1
ATOM 718 C CA . LEU A 1 91 ? -0.047 -7.341 12.313 1.00 92.75 91 LEU A CA 1
ATOM 719 C C . LEU A 1 91 ? -1.231 -7.743 13.204 1.00 92.75 91 LEU A C 1
ATOM 721 O O . LEU A 1 91 ? -1.860 -6.864 13.782 1.00 92.75 91 LEU A O 1
ATOM 725 N N . HIS A 1 92 ? -1.488 -9.039 13.406 1.00 90.56 92 HIS A N 1
ATOM 726 C CA . HIS A 1 92 ? -2.595 -9.548 14.238 1.00 90.56 92 HIS A CA 1
ATOM 727 C C . HIS A 1 92 ? -2.604 -8.960 15.660 1.00 90.56 92 HIS A C 1
ATOM 729 O O . HIS A 1 92 ? -3.645 -8.821 16.288 1.00 90.56 92 HIS A O 1
ATOM 735 N N . LYS A 1 93 ? -1.445 -8.583 16.209 1.00 91.19 93 LYS A N 1
ATOM 736 C CA . LYS A 1 93 ? -1.371 -7.976 17.551 1.00 91.19 93 LYS A CA 1
ATOM 737 C C . LYS A 1 93 ? -1.897 -6.538 17.613 1.00 91.19 93 LYS A C 1
ATOM 739 O O . LYS A 1 93 ? -2.044 -6.000 18.707 1.00 91.19 93 LYS A O 1
ATOM 744 N N . TYR A 1 94 ? -2.094 -5.907 16.462 1.00 93.69 94 TYR A N 1
ATOM 745 C CA . TYR A 1 94 ? -2.387 -4.484 16.324 1.00 93.69 94 TYR A CA 1
ATOM 746 C C . TYR A 1 94 ? -3.666 -4.208 15.527 1.00 93.69 94 TYR A C 1
ATOM 748 O O . TYR A 1 94 ? -4.175 -3.090 15.589 1.00 93.69 94 TYR A O 1
ATOM 756 N N . LEU A 1 95 ? -4.155 -5.193 14.772 1.00 93.56 95 LEU A N 1
ATOM 757 C CA . LEU A 1 95 ? -5.352 -5.098 13.945 1.00 93.56 95 LEU A CA 1
ATOM 758 C C . LEU A 1 95 ? -6.480 -5.950 14.546 1.00 93.56 95 LEU A C 1
ATOM 760 O O . LEU A 1 95 ? -6.189 -7.007 15.104 1.00 93.56 95 LEU A O 1
ATOM 764 N N . PRO A 1 96 ? -7.740 -5.496 14.452 1.00 92.19 96 PRO A N 1
ATOM 765 C CA . PRO A 1 96 ? -8.891 -6.289 14.861 1.00 92.19 96 PRO A CA 1
ATOM 766 C C . PRO A 1 96 ? -9.098 -7.471 13.907 1.00 92.19 96 PRO A C 1
ATOM 768 O O . PRO A 1 96 ? -8.828 -7.356 12.710 1.00 92.19 96 PRO A O 1
ATOM 771 N N . ASP A 1 97 ? -9.592 -8.589 14.438 1.00 88.69 97 ASP A N 1
ATOM 772 C CA . ASP A 1 97 ? -9.781 -9.835 13.681 1.00 88.69 97 ASP A CA 1
ATOM 773 C C . ASP A 1 97 ? -10.853 -9.689 12.586 1.00 88.69 97 ASP A C 1
ATOM 775 O O . ASP A 1 97 ? -10.845 -10.421 11.599 1.00 88.69 97 ASP A O 1
ATOM 779 N N . GLU A 1 98 ? -11.761 -8.722 12.737 1.00 88.69 98 GLU A N 1
ATOM 780 C CA . GLU A 1 98 ? -12.820 -8.406 11.778 1.00 88.69 98 GLU A CA 1
ATOM 781 C C . GLU A 1 98 ? -12.335 -7.561 10.588 1.00 88.69 98 GLU A C 1
ATOM 783 O O . GLU A 1 98 ? -13.100 -7.326 9.652 1.00 88.69 98 GLU A O 1
ATOM 788 N N . LEU A 1 99 ? -11.094 -7.060 10.617 1.00 89.50 99 LEU A N 1
ATOM 789 C CA . LEU A 1 99 ? -10.558 -6.268 9.517 1.00 89.50 99 LEU A CA 1
ATOM 790 C C . LEU A 1 99 ? -10.179 -7.168 8.338 1.00 89.50 99 LEU A C 1
ATOM 792 O O . LEU A 1 99 ? -9.197 -7.909 8.385 1.00 89.50 99 LEU A O 1
ATOM 796 N N . GLU A 1 100 ? -10.899 -7.011 7.234 1.00 87.44 100 GLU A N 1
ATOM 797 C CA . GLU A 1 100 ? -10.571 -7.658 5.969 1.00 87.44 100 GLU A CA 1
ATOM 798 C C . GLU A 1 100 ? -9.506 -6.856 5.208 1.00 87.44 100 GLU A C 1
ATOM 800 O O . GLU A 1 100 ? -9.675 -5.668 4.926 1.00 87.44 100 GLU A O 1
ATOM 805 N N . TYR A 1 101 ? -8.396 -7.509 4.865 1.00 88.00 101 TYR A N 1
ATOM 806 C CA . TYR A 1 101 ? -7.360 -6.955 3.998 1.00 88.00 101 TYR A CA 1
ATOM 807 C C . TYR A 1 101 ? -6.666 -8.065 3.208 1.00 88.00 101 TYR A C 1
ATOM 809 O O . TYR A 1 101 ? -6.559 -9.206 3.663 1.00 88.00 101 TYR A O 1
ATOM 817 N N . GLU A 1 102 ? -6.155 -7.718 2.030 1.00 85.31 102 GLU A N 1
ATOM 818 C CA . GLU A 1 102 ? -5.392 -8.626 1.179 1.00 85.31 102 GLU A CA 1
ATOM 819 C C . GLU A 1 102 ? -3.946 -8.154 1.060 1.00 85.31 102 GLU A C 1
ATOM 821 O O . GLU A 1 102 ? -3.682 -6.958 0.997 1.00 85.31 102 GLU A O 1
ATOM 826 N N . ILE A 1 103 ? -3.014 -9.108 1.012 1.00 85.19 103 ILE A N 1
ATOM 827 C CA . ILE A 1 103 ? -1.600 -8.841 0.731 1.00 85.19 103 ILE A CA 1
ATOM 828 C C . ILE A 1 103 ? -1.300 -9.357 -0.669 1.00 85.19 103 ILE A C 1
ATOM 830 O O . ILE A 1 103 ? -1.531 -10.544 -0.944 1.00 85.19 103 ILE A O 1
ATOM 834 N N . ILE A 1 104 ? -0.744 -8.517 -1.537 1.00 80.56 104 ILE A N 1
ATOM 835 C CA . ILE A 1 104 ? -0.403 -8.885 -2.913 1.00 80.56 104 ILE A CA 1
ATOM 836 C C . ILE A 1 104 ? 1.084 -8.629 -3.188 1.00 80.56 104 ILE A C 1
ATOM 838 O O . ILE A 1 104 ? 1.660 -7.599 -2.842 1.00 80.56 104 ILE A O 1
ATOM 842 N N . ASP A 1 105 ? 1.720 -9.611 -3.825 1.00 79.06 105 ASP A N 1
ATOM 843 C CA . ASP A 1 105 ? 3.155 -9.632 -4.085 1.00 79.06 105 ASP A CA 1
ATOM 844 C C . ASP A 1 105 ? 3.427 -9.324 -5.551 1.00 79.06 105 ASP A C 1
ATOM 846 O O . ASP A 1 105 ? 2.941 -10.030 -6.435 1.00 79.06 105 ASP A O 1
ATOM 850 N N . PHE A 1 106 ? 4.294 -8.347 -5.812 1.00 71.94 106 PHE A N 1
ATOM 851 C CA . PHE A 1 106 ? 4.724 -8.026 -7.169 1.00 71.94 106 PHE A CA 1
ATOM 852 C C . PHE A 1 106 ? 6.239 -8.127 -7.284 1.00 71.94 106 PHE A C 1
ATOM 854 O O . PHE A 1 106 ? 6.987 -7.386 -6.643 1.00 71.94 106 PHE A O 1
ATOM 861 N N . GLN A 1 107 ? 6.716 -9.040 -8.132 1.00 64.81 107 GLN A N 1
ATOM 862 C CA . GLN A 1 107 ? 8.139 -9.170 -8.425 1.00 64.81 107 GLN A CA 1
ATOM 863 C C . GLN A 1 107 ? 8.414 -8.979 -9.913 1.00 64.81 107 GLN A C 1
ATOM 865 O O . GLN A 1 107 ? 7.979 -9.765 -10.758 1.00 64.81 107 GLN A O 1
ATOM 870 N N . TYR A 1 108 ? 9.224 -7.971 -10.225 1.00 64.69 108 TYR A N 1
ATOM 871 C CA . TYR A 1 108 ? 9.592 -7.650 -11.593 1.00 64.69 108 TYR A CA 1
ATOM 872 C C . TYR A 1 108 ? 10.937 -8.292 -11.940 1.00 64.69 108 TYR A C 1
ATOM 874 O O . TYR A 1 108 ? 11.997 -7.697 -11.776 1.00 64.69 108 TYR A O 1
ATOM 882 N N . LYS A 1 109 ? 10.918 -9.544 -12.409 1.00 51.12 109 LYS A N 1
ATOM 883 C CA . LYS A 1 109 ? 12.099 -10.202 -13.003 1.00 51.12 109 LYS A CA 1
ATOM 884 C C . LYS A 1 109 ? 12.126 -9.870 -14.496 1.00 51.12 109 LYS A C 1
ATOM 886 O O . LYS A 1 109 ? 11.214 -10.296 -15.199 1.00 51.12 109 LYS A O 1
ATOM 891 N N . GLY A 1 110 ? 13.059 -9.039 -14.954 1.00 51.50 110 GLY A N 1
ATOM 892 C CA . GLY A 1 110 ? 13.139 -8.607 -16.356 1.00 51.50 110 GLY A CA 1
ATOM 893 C C . GLY A 1 110 ? 14.073 -7.414 -16.564 1.00 51.50 110 GLY A C 1
ATOM 894 O O . GLY A 1 110 ? 14.554 -6.839 -15.590 1.00 51.50 110 GLY A O 1
ATOM 895 N N . ASN A 1 111 ? 14.344 -7.103 -17.833 1.00 51.72 111 ASN A N 1
ATOM 896 C CA . ASN A 1 111 ? 15.146 -5.962 -18.305 1.00 51.72 111 ASN A CA 1
ATOM 897 C C . ASN A 1 111 ? 14.378 -5.169 -19.390 1.00 51.72 111 ASN A C 1
ATOM 899 O O . ASN A 1 111 ? 14.979 -4.530 -20.250 1.00 51.72 111 ASN A O 1
ATOM 903 N N . GLU A 1 112 ? 13.052 -5.328 -19.407 1.00 52.53 112 GLU A N 1
ATOM 904 C CA . GLU A 1 112 ? 12.153 -4.927 -20.497 1.00 52.53 112 GLU A CA 1
ATOM 905 C C . GLU A 1 112 ? 11.281 -3.721 -20.113 1.00 52.53 112 GLU A C 1
ATOM 907 O O . GLU A 1 112 ? 10.578 -3.172 -20.961 1.00 52.53 112 GLU A O 1
ATOM 912 N N . PHE A 1 113 ? 11.312 -3.280 -18.847 1.00 51.22 113 PHE A N 1
ATOM 913 C CA . PHE A 1 113 ? 10.328 -2.334 -18.314 1.00 51.22 113 PHE A CA 1
ATOM 914 C C . PHE A 1 113 ? 10.930 -1.054 -17.722 1.00 51.22 113 PHE A C 1
ATOM 916 O O . PHE A 1 113 ? 10.174 -0.184 -17.278 1.00 51.22 113 PHE A O 1
ATOM 923 N N . GLY A 1 114 ? 12.251 -0.874 -17.780 1.00 63.31 114 GLY A N 1
ATOM 924 C CA . GLY A 1 114 ? 12.918 0.376 -17.420 1.00 63.31 114 GLY A CA 1
ATOM 925 C C . GLY A 1 114 ? 13.021 0.557 -15.906 1.00 63.31 114 GLY A C 1
ATOM 926 O O . GLY A 1 114 ? 13.696 -0.210 -15.228 1.00 63.31 114 GLY A O 1
ATOM 927 N N . ILE A 1 115 ? 12.363 1.580 -15.349 1.00 57.81 115 ILE A N 1
ATOM 928 C CA . ILE A 1 115 ? 12.564 2.009 -13.950 1.00 57.81 115 ILE A CA 1
ATOM 929 C C . ILE A 1 115 ? 12.122 0.988 -12.887 1.00 57.81 115 ILE A C 1
ATOM 931 O O . ILE A 1 115 ? 12.580 1.083 -11.749 1.00 57.81 115 ILE A O 1
ATOM 935 N N . ILE A 1 116 ? 11.265 0.019 -13.227 1.00 58.03 116 ILE A N 1
ATOM 936 C CA . ILE A 1 116 ? 10.776 -1.028 -12.307 1.00 58.03 116 ILE A CA 1
ATOM 937 C C . ILE A 1 116 ? 11.565 -2.342 -12.400 1.00 58.03 116 ILE A C 1
ATOM 939 O O . ILE A 1 116 ? 11.288 -3.284 -11.655 1.00 58.03 116 ILE A O 1
ATOM 943 N N . ASP A 1 117 ? 12.537 -2.431 -13.310 1.00 62.81 117 ASP A N 1
ATOM 944 C CA . ASP A 1 117 ? 13.265 -3.673 -13.546 1.00 62.81 117 ASP A CA 1
ATOM 945 C C . ASP A 1 117 ? 14.021 -4.129 -12.291 1.00 62.81 117 ASP A C 1
ATOM 947 O O . ASP A 1 117 ? 14.686 -3.351 -11.605 1.00 62.81 117 ASP A O 1
ATOM 951 N N . ARG A 1 118 ? 13.913 -5.432 -11.997 1.00 59.44 118 ARG A N 1
ATOM 952 C CA . ARG A 1 118 ? 14.556 -6.122 -10.863 1.00 59.44 118 ARG A CA 1
ATOM 953 C C . ARG A 1 118 ? 14.114 -5.641 -9.478 1.00 59.44 118 ARG A C 1
ATOM 955 O O . ARG A 1 118 ? 14.767 -5.976 -8.490 1.00 59.44 118 ARG A O 1
ATOM 962 N N . LYS A 1 119 ? 12.990 -4.927 -9.384 1.00 69.81 119 LYS A N 1
ATOM 963 C CA . LYS A 1 119 ? 12.428 -4.438 -8.119 1.00 69.81 119 LYS A CA 1
ATOM 964 C C . LYS A 1 119 ? 11.303 -5.335 -7.600 1.00 69.81 119 LYS A C 1
ATOM 966 O O . LYS A 1 119 ? 10.646 -6.069 -8.347 1.00 69.81 119 LYS A O 1
ATOM 971 N N . LYS A 1 120 ? 11.123 -5.304 -6.283 1.00 70.56 120 LYS A N 1
ATOM 972 C CA . LYS A 1 120 ? 10.094 -6.034 -5.535 1.00 70.56 120 LYS A CA 1
ATOM 973 C C . LYS A 1 120 ? 9.144 -5.022 -4.906 1.00 70.56 120 LYS A C 1
ATOM 975 O O . LYS A 1 120 ? 9.620 -4.015 -4.399 1.00 70.56 120 LYS A O 1
ATOM 980 N N . PHE A 1 121 ? 7.849 -5.303 -4.905 1.00 73.62 121 PHE A N 1
ATOM 981 C CA . PHE A 1 121 ? 6.832 -4.442 -4.303 1.00 73.62 121 PHE A CA 1
ATOM 982 C C . PHE A 1 121 ? 5.805 -5.290 -3.561 1.00 73.62 121 PHE A C 1
ATOM 984 O O . PHE A 1 121 ? 5.638 -6.483 -3.847 1.00 73.62 121 PHE A O 1
ATOM 991 N N . LYS A 1 122 ? 5.124 -4.656 -2.613 1.00 72.62 122 LYS A N 1
ATOM 992 C CA . LYS A 1 122 ? 4.032 -5.247 -1.841 1.00 72.62 122 LYS A CA 1
ATOM 993 C C . LYS A 1 122 ? 2.866 -4.279 -1.791 1.00 72.62 122 LYS A C 1
ATOM 995 O O . LYS A 1 122 ? 3.092 -3.076 -1.686 1.00 72.62 122 LYS A O 1
ATOM 1000 N N . LEU A 1 123 ? 1.668 -4.834 -1.868 1.00 67.38 123 LEU A N 1
ATOM 1001 C CA . LEU A 1 123 ? 0.402 -4.157 -1.632 1.00 67.38 123 LEU A CA 1
ATOM 1002 C C . LEU A 1 123 ? -0.288 -4.792 -0.429 1.00 67.38 123 LEU A C 1
ATOM 1004 O O . LEU A 1 123 ? -0.191 -6.041 -0.338 1.00 67.38 123 LEU A O 1
#